Protein AF-A0A7S3WFY9-F1 (afdb_monomer_lite)

pLDDT: mean 77.6, std 13.53, range [35.53, 97.06]

Organism: NCBI:txid141414

Structure (mmCIF, N/CA/C/O backbone):
data_AF-A0A7S3WFY9-F1
#
_entry.id   AF-A0A7S3WFY9-F1
#
loop_
_atom_site.group_PDB
_atom_site.id
_atom_site.type_symbol
_atom_site.label_atom_id
_atom_site.label_alt_id
_atom_site.label_comp_id
_atom_site.label_asym_id
_atom_site.label_entity_id
_atom_site.label_seq_id
_atom_site.pdbx_PDB_ins_code
_atom_site.Cartn_x
_atom_site.Cartn_y
_atom_site.Cartn_z
_atom_site.occupancy
_atom_site.B_iso_or_equiv
_atom_site.auth_seq_id
_atom_site.auth_comp_id
_atom_site.auth_asym_id
_atom_site.auth_atom_id
_atom_site.pdbx_PDB_model_num
ATOM 1 N N . MET A 1 1 ? 0.705 -18.824 11.668 1.00 39.16 1 MET A N 1
ATOM 2 C CA . MET A 1 1 ? 2.042 -19.046 11.070 1.00 39.16 1 MET A CA 1
ATOM 3 C C . MET A 1 1 ? 1.877 -19.955 9.866 1.00 39.16 1 MET A C 1
ATOM 5 O O . MET A 1 1 ? 1.332 -21.038 10.031 1.00 39.16 1 MET A O 1
ATOM 9 N N . LEU A 1 2 ? 2.284 -19.516 8.673 1.00 35.53 2 LEU A N 1
ATOM 10 C CA . LEU A 1 2 ? 2.283 -20.388 7.494 1.00 35.53 2 LEU A CA 1
ATOM 11 C C . LEU A 1 2 ? 3.303 -21.524 7.702 1.00 35.53 2 LEU A C 1
ATOM 13 O O . LEU A 1 2 ? 4.402 -21.244 8.195 1.00 35.53 2 LEU A O 1
ATOM 17 N N . PRO A 1 3 ? 2.974 -22.783 7.360 1.00 47.84 3 PRO A N 1
ATOM 18 C CA . PRO A 1 3 ? 3.897 -23.902 7.509 1.00 47.84 3 PRO A CA 1
ATOM 19 C C . PRO A 1 3 ? 5.183 -23.642 6.717 1.00 47.84 3 PRO A C 1
ATOM 21 O O . PRO A 1 3 ? 5.158 -23.492 5.495 1.00 47.84 3 PRO A O 1
ATOM 24 N N . LYS A 1 4 ? 6.324 -23.579 7.408 1.00 49.12 4 LYS A N 1
ATOM 25 C CA . LYS A 1 4 ? 7.636 -23.518 6.755 1.00 49.12 4 LYS A CA 1
ATOM 26 C C . LYS A 1 4 ? 7.992 -24.928 6.292 1.00 49.12 4 LYS A C 1
ATOM 28 O O . LYS A 1 4 ? 8.364 -25.766 7.108 1.00 49.12 4 LYS A O 1
ATOM 33 N N . MET A 1 5 ? 7.851 -25.200 4.996 1.00 49.84 5 MET A N 1
ATOM 34 C CA . MET A 1 5 ? 8.287 -26.474 4.417 1.00 49.84 5 MET A CA 1
ATOM 35 C C . MET A 1 5 ? 9.817 -26.577 4.473 1.00 49.84 5 MET A C 1
ATOM 37 O O . MET A 1 5 ? 10.515 -25.649 4.056 1.00 49.84 5 MET A O 1
ATOM 41 N N . LYS A 1 6 ? 10.335 -27.701 4.978 1.00 56.75 6 LYS A N 1
ATOM 42 C CA . LYS A 1 6 ? 11.771 -28.011 4.969 1.00 56.75 6 LYS A CA 1
ATOM 43 C C . LYS A 1 6 ? 12.224 -28.316 3.535 1.00 56.75 6 LYS A C 1
ATOM 45 O O . LYS A 1 6 ? 11.462 -28.857 2.739 1.00 56.75 6 LYS A O 1
ATOM 50 N N . SER A 1 7 ? 13.453 -27.942 3.187 1.00 57.84 7 SER A N 1
ATOM 51 C CA . SER A 1 7 ? 14.003 -28.073 1.827 1.00 57.84 7 SER A CA 1
ATOM 52 C C . SER A 1 7 ? 14.401 -29.500 1.430 1.00 57.84 7 SER A C 1
ATOM 54 O O . SER A 1 7 ? 14.848 -29.693 0.307 1.00 57.84 7 SER A O 1
ATOM 56 N N . GLU A 1 8 ? 14.271 -30.470 2.336 1.00 57.03 8 GLU A N 1
ATOM 57 C CA . GLU A 1 8 ? 14.826 -31.829 2.209 1.00 57.03 8 GLU A CA 1
ATOM 58 C C . GLU A 1 8 ? 13.804 -32.892 1.771 1.00 57.03 8 GLU A C 1
ATOM 60 O O . GLU A 1 8 ? 14.175 -34.041 1.563 1.00 57.03 8 GLU A O 1
ATOM 65 N N . GLU A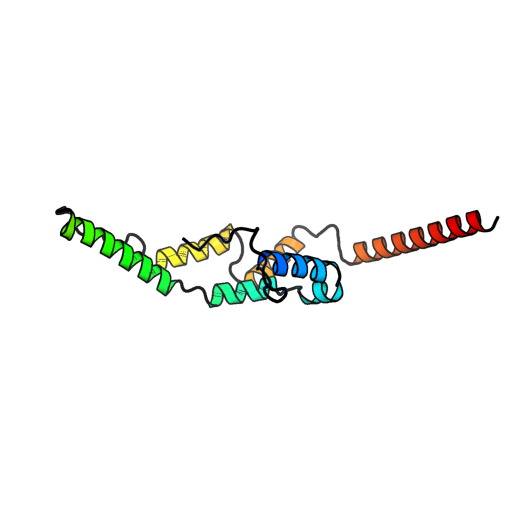 1 9 ? 12.524 -32.545 1.616 1.00 63.84 9 GLU A N 1
ATOM 66 C CA . GLU A 1 9 ? 11.519 -33.497 1.125 1.00 63.84 9 GLU A CA 1
ATOM 67 C C . GLU A 1 9 ? 11.629 -33.656 -0.399 1.00 63.84 9 GLU A C 1
ATOM 69 O O . GLU A 1 9 ? 11.488 -32.677 -1.139 1.00 63.84 9 GLU A O 1
ATOM 74 N N . GLU A 1 10 ? 11.861 -34.889 -0.869 1.00 60.06 10 GLU A N 1
ATOM 75 C CA . GLU A 1 10 ? 11.738 -35.267 -2.282 1.00 60.06 10 GLU A CA 1
ATOM 76 C C . GLU A 1 10 ? 10.322 -34.937 -2.765 1.00 60.06 10 GLU A C 1
ATOM 78 O O . GLU A 1 10 ? 9.337 -35.574 -2.387 1.00 60.06 10 GLU A O 1
ATOM 83 N N . LYS A 1 11 ? 10.212 -33.894 -3.589 1.00 64.06 11 LYS A N 1
ATOM 84 C CA . LYS A 1 11 ? 8.942 -33.463 -4.169 1.00 64.06 11 LYS A CA 1
ATOM 85 C C . LYS A 1 11 ? 8.747 -34.107 -5.539 1.00 64.06 11 LYS A C 1
ATOM 87 O O . LYS A 1 11 ? 9.719 -34.259 -6.282 1.00 64.06 11 LYS A O 1
ATOM 92 N N . PRO A 1 12 ? 7.499 -34.432 -5.921 1.00 71.38 12 PRO A N 1
ATOM 93 C CA . PRO A 1 12 ? 7.202 -34.871 -7.275 1.00 71.38 12 PRO A CA 1
ATOM 94 C C . PRO A 1 12 ? 7.675 -33.825 -8.290 1.00 71.38 12 PRO A C 1
ATOM 96 O O . PRO A 1 12 ? 7.494 -32.631 -8.066 1.00 71.38 12 PRO A O 1
ATOM 99 N N . VAL A 1 13 ? 8.210 -34.259 -9.434 1.00 68.44 13 VAL A N 1
ATOM 100 C CA . VAL A 1 13 ? 8.760 -33.369 -10.484 1.00 68.44 13 VAL A CA 1
ATOM 101 C C . VAL A 1 13 ? 7.762 -32.298 -10.955 1.00 68.44 13 VAL A C 1
ATOM 103 O O . VAL A 1 13 ? 8.158 -31.208 -11.353 1.00 68.44 13 VAL A O 1
ATOM 106 N N . HIS A 1 14 ? 6.459 -32.578 -10.876 1.00 75.56 14 HIS A N 1
ATOM 107 C CA . HIS A 1 14 ? 5.403 -31.635 -11.253 1.00 75.56 14 HIS A CA 1
ATOM 108 C C . HIS A 1 14 ? 5.116 -30.556 -10.192 1.00 75.56 14 HIS A C 1
ATOM 110 O O . HIS A 1 14 ? 4.385 -29.606 -10.466 1.00 75.56 14 HIS A O 1
ATOM 116 N N . MET A 1 15 ? 5.658 -30.680 -8.978 1.00 74.88 15 MET A N 1
ATOM 117 C CA . MET A 1 15 ? 5.437 -29.727 -7.897 1.00 74.88 15 MET A CA 1
ATOM 118 C C . MET A 1 15 ? 6.453 -28.582 -7.984 1.00 74.88 15 MET A C 1
ATOM 120 O O . MET A 1 15 ? 7.521 -28.603 -7.370 1.00 74.88 15 MET A O 1
ATOM 124 N N . THR A 1 16 ? 6.109 -27.542 -8.739 1.00 74.75 16 THR A N 1
ATOM 125 C CA . THR A 1 16 ? 6.926 -26.330 -8.831 1.00 74.75 16 THR A CA 1
ATOM 126 C C . THR A 1 16 ? 6.779 -25.487 -7.568 1.00 74.75 16 THR A C 1
ATOM 128 O O . THR A 1 16 ? 5.688 -25.031 -7.229 1.00 74.75 16 THR A O 1
ATOM 131 N N . THR A 1 17 ? 7.886 -25.244 -6.867 1.00 81.94 17 THR A N 1
ATOM 132 C CA . THR A 1 17 ? 7.898 -24.291 -5.747 1.00 81.94 17 THR A CA 1
ATOM 133 C C . THR A 1 17 ? 7.885 -22.853 -6.264 1.00 81.94 17 THR A C 1
ATOM 135 O O . THR A 1 17 ? 8.395 -22.588 -7.351 1.00 81.94 17 THR A O 1
ATOM 138 N N . ALA A 1 18 ? 7.376 -21.909 -5.464 1.00 80.62 18 ALA A N 1
ATOM 139 C CA . ALA A 1 18 ? 7.405 -20.486 -5.816 1.00 80.62 18 ALA A CA 1
ATOM 140 C C . ALA A 1 18 ? 8.832 -20.013 -6.144 1.00 80.62 18 ALA A C 1
ATOM 142 O O . ALA A 1 18 ? 9.049 -19.384 -7.170 1.00 80.62 18 ALA A O 1
ATOM 143 N N . LYS A 1 19 ? 9.824 -20.421 -5.338 1.00 81.19 19 LYS A N 1
ATOM 144 C CA . LYS A 1 19 ? 11.239 -20.111 -5.584 1.00 81.19 19 LYS A CA 1
ATOM 145 C C . LYS A 1 19 ? 11.713 -20.629 -6.945 1.00 81.19 19 LYS A C 1
ATOM 147 O O . LYS A 1 19 ? 12.351 -19.889 -7.682 1.00 81.19 19 LYS A O 1
ATOM 152 N N . TYR A 1 20 ? 11.389 -21.879 -7.279 1.00 82.94 20 TYR A N 1
ATOM 153 C CA . TYR A 1 20 ? 11.753 -22.479 -8.564 1.00 82.94 20 TYR A CA 1
ATOM 154 C C . TYR A 1 20 ? 11.086 -21.755 -9.741 1.00 82.94 20 TYR A C 1
ATOM 156 O O . TYR A 1 20 ? 11.762 -21.417 -10.711 1.00 82.94 20 TYR A O 1
ATOM 164 N N . ALA A 1 21 ? 9.792 -21.448 -9.626 1.00 86.00 21 ALA A N 1
ATOM 165 C CA . ALA A 1 21 ? 9.052 -20.701 -10.638 1.00 86.00 21 ALA A CA 1
ATOM 166 C C . ALA A 1 21 ? 9.639 -19.296 -10.858 1.00 86.00 21 ALA A C 1
ATOM 168 O O . ALA A 1 21 ? 9.869 -18.910 -12.001 1.00 86.00 21 ALA A O 1
ATOM 169 N N . THR A 1 22 ? 9.964 -18.564 -9.786 1.00 88.44 22 THR A N 1
ATOM 170 C CA . THR A 1 22 ? 10.613 -17.247 -9.880 1.00 88.44 22 THR A CA 1
ATO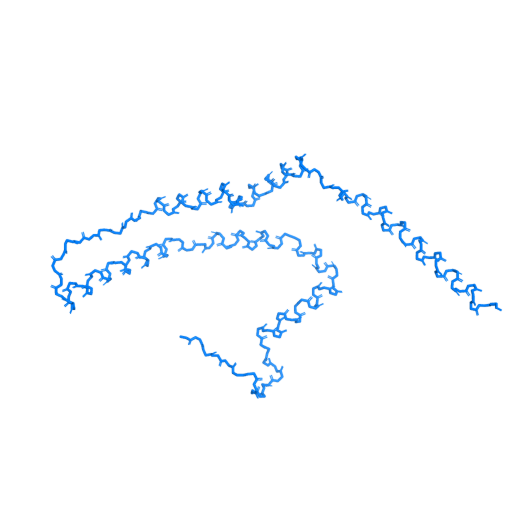M 171 C C . THR A 1 22 ? 11.985 -17.340 -10.547 1.00 88.44 22 THR A C 1
ATOM 173 O O . THR A 1 22 ? 12.289 -16.542 -11.427 1.00 88.44 22 THR A O 1
ATOM 176 N N . SER A 1 23 ? 12.812 -18.325 -10.178 1.00 86.00 23 SER A N 1
ATOM 177 C CA . SER A 1 23 ? 14.142 -18.496 -10.778 1.00 86.00 23 SER A CA 1
ATOM 178 C C . SER A 1 23 ? 14.081 -18.808 -12.274 1.00 86.00 23 SER A C 1
ATOM 180 O O . SER A 1 23 ? 14.872 -18.262 -13.041 1.00 86.00 23 SER A O 1
ATOM 182 N N . ILE A 1 24 ? 13.135 -19.650 -12.701 1.00 88.94 24 ILE A N 1
ATOM 183 C CA . ILE A 1 24 ? 12.916 -19.921 -14.126 1.00 88.94 24 ILE A CA 1
ATOM 184 C C . ILE A 1 24 ? 12.387 -18.683 -14.846 1.00 88.94 24 ILE A C 1
ATOM 186 O O . ILE A 1 24 ? 12.864 -18.389 -15.939 1.00 88.94 24 ILE A O 1
ATOM 190 N N . GLY A 1 25 ? 11.449 -17.951 -14.238 1.00 86.75 25 GLY A N 1
ATOM 191 C CA . GLY A 1 25 ? 10.908 -16.712 -14.801 1.00 86.75 25 GLY A CA 1
ATOM 192 C C . GLY A 1 25 ? 12.015 -15.719 -15.144 1.00 86.75 25 GLY A C 1
ATOM 193 O O . GLY A 1 25 ? 12.139 -15.327 -16.299 1.00 86.75 25 GLY A O 1
ATOM 194 N N . VAL A 1 26 ? 12.908 -15.440 -14.191 1.00 87.44 26 VAL A N 1
ATOM 195 C CA . VAL A 1 26 ? 14.052 -14.533 -14.393 1.00 87.44 26 VAL A CA 1
ATOM 196 C C . VAL A 1 26 ? 14.980 -15.014 -15.516 1.00 87.44 26 VAL A C 1
ATOM 198 O O . VAL A 1 26 ? 15.435 -14.213 -16.331 1.00 87.44 26 VAL A O 1
ATOM 201 N N . LEU A 1 27 ? 15.257 -16.321 -15.591 1.00 90.19 27 LEU A N 1
ATOM 202 C CA . LEU A 1 27 ? 16.120 -16.881 -16.635 1.00 90.19 27 LEU A CA 1
ATOM 203 C C . LEU A 1 27 ? 15.493 -16.743 -18.031 1.00 90.19 27 LEU A C 1
ATOM 205 O O . LEU A 1 27 ? 16.179 -16.365 -18.982 1.00 90.19 27 LEU A O 1
ATOM 209 N N . ILE A 1 28 ? 14.200 -17.052 -18.156 1.00 89.06 28 ILE A N 1
ATOM 210 C CA . ILE A 1 28 ? 13.458 -16.943 -19.417 1.00 89.06 28 ILE A CA 1
ATOM 211 C C . ILE A 1 28 ? 13.358 -15.477 -19.843 1.00 89.06 28 ILE A C 1
ATOM 213 O O . ILE A 1 28 ? 13.639 -15.162 -20.999 1.00 89.06 28 ILE A O 1
ATOM 217 N N . GLU A 1 29 ? 13.010 -14.583 -18.919 1.00 85.12 29 GLU A N 1
ATOM 218 C CA . GLU A 1 29 ? 12.908 -13.144 -19.173 1.00 85.12 29 GLU A CA 1
ATOM 219 C C . GLU A 1 29 ? 14.244 -12.558 -19.640 1.00 85.12 29 GLU A C 1
ATOM 221 O O . GLU A 1 29 ? 14.287 -11.882 -20.668 1.00 85.12 29 GLU A O 1
ATOM 226 N N . GLY A 1 30 ? 15.347 -12.889 -18.960 1.00 84.88 30 GLY A N 1
ATOM 227 C CA . GLY A 1 30 ? 16.686 -12.417 -19.327 1.00 84.88 30 GLY A CA 1
ATOM 228 C C . GLY A 1 30 ? 17.216 -12.989 -20.647 1.00 84.88 30 GLY A C 1
ATOM 229 O O . GLY A 1 30 ? 18.067 -12.376 -21.287 1.00 84.88 30 GLY A O 1
ATOM 230 N N . SER A 1 31 ? 16.703 -14.143 -21.082 1.00 89.94 31 SER A N 1
ATOM 231 C CA . SER A 1 31 ? 17.141 -14.806 -22.320 1.00 89.94 31 SER A CA 1
ATOM 232 C C . SER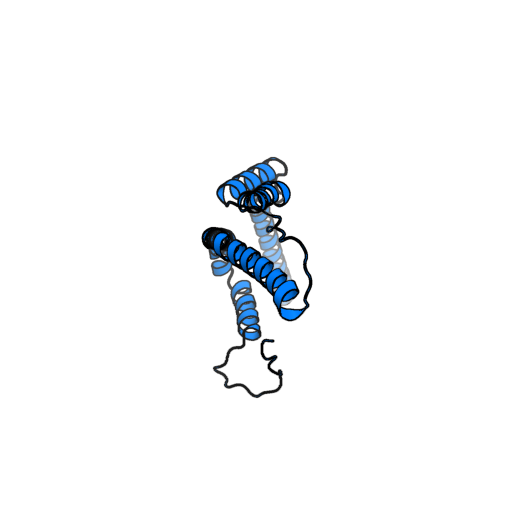 A 1 31 ? 16.312 -14.411 -23.549 1.00 89.94 31 SER A C 1
ATOM 234 O O . SER A 1 31 ? 16.684 -14.753 -24.674 1.00 89.94 31 SER A O 1
ATOM 236 N N . LEU A 1 32 ? 15.188 -13.707 -23.367 1.00 88.62 32 LEU A N 1
ATOM 237 C CA . LEU A 1 32 ? 14.229 -13.388 -24.429 1.00 88.62 32 LEU A CA 1
ATOM 238 C C . LEU A 1 32 ? 13.995 -11.869 -24.549 1.00 88.62 32 LEU A C 1
ATOM 240 O O . LEU A 1 32 ? 12.969 -11.358 -24.097 1.00 88.62 32 LEU A O 1
ATOM 244 N N . PRO A 1 33 ? 14.862 -11.125 -25.264 1.00 82.88 33 PRO A N 1
ATOM 245 C CA . PRO A 1 33 ? 14.767 -9.662 -25.357 1.00 82.88 33 PRO A CA 1
ATOM 246 C C . PRO A 1 33 ? 13.451 -9.163 -25.982 1.00 82.88 33 PRO A C 1
ATOM 248 O O . PRO A 1 33 ? 12.961 -8.087 -25.648 1.00 82.88 33 PRO A O 1
ATOM 251 N N . ARG A 1 34 ? 12.813 -9.958 -26.856 1.00 78.00 34 ARG A N 1
ATOM 252 C CA . ARG A 1 34 ? 11.487 -9.626 -27.417 1.00 78.00 34 ARG A CA 1
ATOM 253 C C . ARG A 1 34 ? 10.365 -9.726 -26.384 1.00 78.00 34 ARG A C 1
ATOM 255 O O . ARG A 1 34 ? 9.377 -9.010 -26.518 1.00 78.00 34 ARG A O 1
ATOM 262 N N . LEU A 1 35 ? 10.490 -10.626 -25.408 1.00 78.50 35 LEU A N 1
ATOM 263 C CA . LEU A 1 35 ? 9.552 -10.720 -24.293 1.00 78.50 35 LEU A CA 1
ATOM 264 C C . LEU A 1 35 ? 9.745 -9.514 -23.373 1.00 78.50 35 LEU A C 1
ATOM 266 O O . LEU A 1 35 ? 8.775 -8.826 -23.079 1.00 78.50 35 LEU A O 1
ATOM 270 N N . GLN A 1 36 ? 10.994 -9.190 -23.036 1.00 79.25 36 GLN A N 1
ATOM 271 C CA . GLN A 1 36 ? 11.329 -8.022 -22.222 1.00 79.25 36 GLN A CA 1
ATOM 272 C C . GLN A 1 36 ? 10.790 -6.713 -22.827 1.00 79.25 36 GLN A C 1
ATOM 274 O O . GLN A 1 36 ? 10.152 -5.931 -22.130 1.00 79.25 36 GLN A O 1
ATOM 279 N N . ALA A 1 37 ? 10.940 -6.510 -24.140 1.00 77.38 37 ALA A N 1
ATOM 280 C CA . ALA A 1 37 ? 10.389 -5.339 -24.829 1.00 77.38 37 ALA A CA 1
ATOM 281 C C . ALA A 1 37 ? 8.851 -5.257 -24.764 1.00 77.38 37 ALA A C 1
ATOM 283 O O . ALA A 1 37 ? 8.292 -4.165 -24.767 1.00 77.38 37 ALA A O 1
ATOM 284 N N . LYS A 1 38 ? 8.15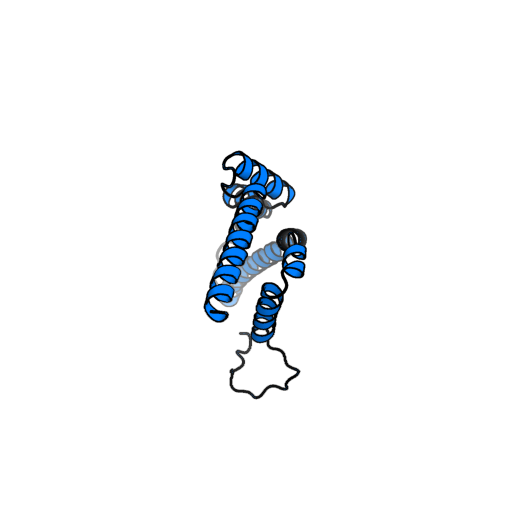5 -6.400 -24.697 1.00 77.38 38 LYS A N 1
ATOM 285 C CA . LYS A 1 38 ? 6.690 -6.454 -24.557 1.00 77.38 38 LYS A CA 1
ATOM 286 C C . LYS A 1 38 ? 6.203 -6.249 -23.123 1.00 77.38 38 LYS A C 1
ATOM 288 O O . LYS A 1 38 ? 5.032 -5.940 -22.943 1.00 77.38 38 LYS A O 1
ATOM 293 N N . MET A 1 39 ? 7.073 -6.427 -22.131 1.00 76.38 39 MET A N 1
ATOM 294 C CA . MET A 1 39 ? 6.760 -6.202 -20.715 1.00 76.38 39 MET A CA 1
ATOM 295 C C . MET A 1 39 ? 6.851 -4.722 -20.316 1.00 76.38 39 MET A C 1
ATOM 297 O O . MET A 1 39 ? 6.430 -4.356 -19.221 1.00 76.38 39 MET A O 1
ATOM 301 N N . VAL A 1 40 ? 7.361 -3.856 -21.199 1.00 78.56 40 VAL A N 1
ATOM 302 C CA . VAL A 1 40 ? 7.385 -2.404 -20.983 1.00 78.56 40 VAL A CA 1
ATOM 303 C C . VAL A 1 40 ? 5.955 -1.897 -20.762 1.00 78.56 40 VAL A C 1
ATOM 305 O O . VAL A 1 40 ? 5.080 -2.102 -21.600 1.00 78.56 40 VAL A O 1
ATOM 308 N N . GLY A 1 41 ? 5.714 -1.255 -19.616 1.00 73.62 41 GLY A N 1
ATOM 309 C CA . GLY A 1 41 ? 4.388 -0.778 -19.198 1.00 73.62 41 GLY A CA 1
ATOM 310 C C . GLY A 1 41 ? 3.551 -1.793 -18.404 1.00 73.62 41 GLY A C 1
ATOM 311 O O . GLY A 1 41 ? 2.483 -1.437 -17.909 1.00 73.62 41 GLY A O 1
ATOM 312 N N . SER A 1 42 ? 4.027 -3.030 -18.215 1.00 75.75 42 SER A N 1
ATOM 313 C CA . SER A 1 42 ? 3.365 -4.010 -17.339 1.00 75.75 42 SER A CA 1
ATOM 314 C C . SER A 1 42 ? 3.345 -3.545 -15.882 1.00 75.75 42 SER A C 1
ATOM 316 O O . SER A 1 42 ? 2.333 -3.702 -15.203 1.00 75.75 42 SER A O 1
ATOM 318 N N . ASP A 1 43 ? 4.431 -2.931 -15.408 1.00 75.69 43 ASP A N 1
ATOM 319 C CA . ASP A 1 43 ? 4.514 -2.391 -14.044 1.00 75.69 43 ASP A CA 1
ATOM 320 C C . ASP A 1 43 ? 3.487 -1.281 -13.818 1.00 75.69 43 ASP A C 1
ATOM 322 O O . ASP A 1 43 ? 2.832 -1.215 -12.780 1.00 75.69 43 ASP A O 1
ATOM 326 N N . ASP A 1 44 ? 3.296 -0.444 -14.834 1.00 71.25 44 ASP A N 1
ATOM 327 C CA . ASP A 1 44 ? 2.321 0.635 -14.822 1.00 71.25 44 ASP A CA 1
ATOM 328 C C . ASP A 1 44 ? 0.884 0.087 -14.787 1.00 71.25 44 ASP A C 1
ATOM 330 O O . ASP A 1 44 ? 0.053 0.527 -13.985 1.00 71.25 44 ASP A O 1
ATOM 334 N N . TYR A 1 45 ? 0.590 -0.926 -15.604 1.00 73.25 45 TYR A N 1
ATOM 335 C CA . TYR A 1 45 ? -0.689 -1.635 -15.566 1.00 73.25 45 TYR A CA 1
ATOM 336 C C . TYR A 1 45 ? -0.952 -2.271 -14.193 1.00 73.25 45 TYR A C 1
ATOM 338 O O . TYR A 1 45 ? -2.025 -2.078 -13.617 1.00 73.25 45 TYR A O 1
ATOM 346 N N . MET A 1 46 ? 0.036 -2.973 -13.632 1.00 76.88 46 MET A N 1
ATOM 347 C CA . MET A 1 46 ? -0.076 -3.599 -12.313 1.00 76.88 46 MET A CA 1
ATOM 348 C C . MET A 1 46 ? -0.299 -2.564 -11.212 1.00 76.88 46 MET A C 1
ATOM 350 O O . MET A 1 46 ? -1.158 -2.767 -10.354 1.00 76.88 46 MET A O 1
ATOM 354 N N . HIS A 1 47 ? 0.399 -1.428 -11.268 1.00 77.94 47 HIS A N 1
ATOM 355 C CA . HIS A 1 47 ? 0.181 -0.305 -10.358 1.00 77.94 47 HIS A CA 1
ATOM 356 C C . HIS A 1 47 ? -1.273 0.183 -10.417 1.00 77.94 47 HIS A C 1
ATOM 358 O O . HIS A 1 47 ? -1.916 0.287 -9.374 1.00 77.94 47 HIS A O 1
ATOM 364 N N . LYS A 1 48 ? -1.847 0.387 -11.615 1.00 70.94 48 LYS A N 1
ATOM 365 C CA . LYS A 1 48 ? -3.273 0.757 -11.759 1.00 70.94 48 LYS A CA 1
ATOM 366 C C . LYS A 1 48 ? -4.205 -0.267 -11.141 1.00 70.94 48 LYS A C 1
ATOM 368 O O . LYS A 1 48 ? -5.121 0.109 -10.415 1.00 70.94 48 LYS A O 1
ATOM 373 N N . CYS A 1 49 ? -3.990 -1.543 -11.444 1.00 73.62 49 CYS A N 1
ATOM 374 C CA . CYS A 1 49 ? -4.834 -2.607 -10.924 1.00 73.62 49 CYS A CA 1
ATOM 375 C C . CYS A 1 49 ? -4.804 -2.633 -9.396 1.00 73.62 49 CYS A C 1
ATOM 377 O O . CYS A 1 49 ? -5.866 -2.698 -8.788 1.00 73.62 49 CYS A O 1
ATOM 379 N N . LEU A 1 50 ? -3.621 -2.522 -8.785 1.00 79.81 50 LEU A N 1
ATOM 380 C CA . LEU A 1 50 ? -3.460 -2.543 -7.330 1.00 79.81 50 LEU A CA 1
ATOM 381 C C . LEU A 1 50 ? -4.141 -1.354 -6.645 1.00 79.81 50 LEU A C 1
ATOM 383 O O . LEU A 1 50 ? -4.809 -1.545 -5.632 1.00 79.81 50 LEU A O 1
ATOM 387 N N . TRP A 1 51 ? -4.032 -0.150 -7.210 1.00 77.06 51 TRP A N 1
ATOM 388 C CA . TRP A 1 51 ? -4.721 1.024 -6.665 1.00 77.06 51 TRP A CA 1
ATOM 389 C C . TRP A 1 51 ? -6.234 0.981 -6.879 1.00 77.06 51 TRP A C 1
ATOM 391 O O . TRP A 1 51 ? -6.978 1.385 -5.990 1.00 77.06 51 TRP A O 1
ATOM 401 N N . ALA A 1 52 ? -6.702 0.450 -8.011 1.00 74.12 52 ALA A N 1
ATOM 402 C CA . ALA A 1 52 ? -8.130 0.319 -8.300 1.00 74.12 52 ALA A CA 1
ATOM 403 C C . ALA A 1 52 ? -8.831 -0.703 -7.394 1.00 74.12 52 ALA A C 1
ATOM 405 O O . ALA A 1 52 ? -10.014 -0.553 -7.099 1.00 74.12 52 ALA A O 1
ATOM 406 N N . VAL A 1 53 ? -8.114 -1.741 -6.957 1.00 80.81 53 VAL A N 1
ATOM 407 C CA . VAL A 1 53 ? -8.651 -2.769 -6.052 1.00 80.81 53 VAL A CA 1
ATOM 408 C C . VAL A 1 53 ? -8.296 -2.521 -4.589 1.00 80.81 53 VAL A C 1
ATOM 410 O O . VAL A 1 53 ? -8.552 -3.399 -3.765 1.00 80.81 53 VAL A O 1
ATOM 413 N N . ASN A 1 54 ? -7.704 -1.367 -4.253 1.00 81.00 54 ASN A N 1
ATOM 414 C CA . ASN A 1 54 ? -7.297 -1.057 -2.887 1.00 81.00 54 ASN A CA 1
ATOM 415 C C . ASN A 1 54 ? -8.530 -1.065 -1.960 1.00 81.00 54 ASN A C 1
ATOM 417 O O . ASN A 1 54 ? -9.394 -0.194 -2.088 1.00 81.00 54 ASN A O 1
ATOM 421 N N . PRO A 1 55 ? -8.646 -2.022 -1.021 1.00 88.12 55 PRO A N 1
ATOM 422 C CA . PRO A 1 55 ? -9.847 -2.187 -0.219 1.00 88.12 55 PRO A CA 1
ATOM 423 C C . PRO A 1 55 ? -9.797 -1.290 1.026 1.00 88.12 55 PRO A C 1
ATOM 425 O O . PRO A 1 55 ? -9.925 -1.775 2.153 1.00 88.12 55 PRO A O 1
ATOM 428 N N . LEU A 1 56 ? -9.600 0.018 0.820 1.00 88.31 56 LEU A N 1
ATOM 429 C CA . LEU A 1 56 ? -9.436 1.008 1.888 1.00 88.31 56 LEU A CA 1
ATOM 430 C C . LEU A 1 56 ? -10.596 0.963 2.885 1.00 88.31 56 LEU A C 1
ATOM 432 O O . LEU A 1 56 ? -10.371 0.839 4.085 1.00 88.31 56 LEU A O 1
ATOM 436 N N . ASP A 1 57 ? -11.832 0.980 2.389 1.00 89.31 57 ASP A N 1
ATOM 437 C CA . ASP A 1 57 ? -13.031 0.989 3.234 1.00 89.31 57 ASP A CA 1
ATOM 438 C C . ASP A 1 57 ? -13.116 -0.249 4.126 1.00 89.31 57 ASP A C 1
ATOM 440 O O . ASP A 1 57 ? -13.470 -0.168 5.304 1.00 89.31 57 ASP A O 1
ATOM 444 N N . LYS A 1 58 ? -12.754 -1.409 3.566 1.00 91.88 58 LYS A N 1
ATOM 445 C CA . LYS A 1 58 ? -12.750 -2.673 4.296 1.00 91.88 58 LYS A CA 1
ATOM 446 C C . LYS A 1 58 ? -11.696 -2.650 5.399 1.00 91.88 58 LYS A C 1
ATOM 448 O O . LYS A 1 58 ? -12.023 -2.963 6.539 1.00 91.88 58 LYS A O 1
ATOM 453 N N . TYR A 1 59 ? -10.467 -2.252 5.077 1.00 92.12 59 TYR A N 1
ATOM 454 C CA . TYR A 1 59 ? -9.394 -2.168 6.068 1.00 92.12 59 TYR A CA 1
ATOM 455 C C . TYR A 1 59 ? -9.700 -1.147 7.160 1.00 92.12 59 TYR A C 1
ATOM 457 O O . TYR A 1 59 ? -9.509 -1.437 8.335 1.00 92.12 59 TYR A O 1
ATOM 465 N N . PHE A 1 60 ? -10.225 0.023 6.797 1.00 94.31 60 PHE A N 1
ATOM 466 C CA . PHE A 1 60 ? -10.599 1.050 7.764 1.00 94.31 60 PHE A CA 1
ATOM 467 C C . PHE A 1 60 ? -11.670 0.542 8.736 1.00 94.31 60 PHE A C 1
ATOM 469 O O . PHE A 1 60 ? -11.549 0.720 9.950 1.00 94.31 60 PHE A O 1
ATOM 476 N N . LYS A 1 61 ? -12.687 -0.155 8.214 1.00 95.19 61 LYS A N 1
ATOM 477 C CA . LYS A 1 61 ? -13.704 -0.815 9.032 1.00 95.19 61 LYS A CA 1
ATOM 478 C C . LYS A 1 61 ? -13.089 -1.850 9.976 1.00 95.19 61 LYS A C 1
ATOM 480 O O . LYS A 1 61 ? -13.389 -1.817 11.162 1.00 95.19 61 LYS A O 1
ATOM 485 N N . GLU A 1 62 ? -12.221 -2.726 9.477 1.00 96.00 62 GLU A N 1
ATOM 486 C CA . GLU A 1 62 ? -11.546 -3.740 10.298 1.00 96.00 62 GLU A CA 1
ATOM 487 C C . GLU A 1 62 ? -10.681 -3.109 11.403 1.00 96.00 62 GLU A C 1
ATOM 489 O O . GLU A 1 62 ? -10.686 -3.589 12.535 1.00 96.00 62 GLU A O 1
ATOM 494 N N . CYS A 1 63 ? -9.988 -2.002 11.118 1.00 95.56 63 CYS A N 1
ATOM 495 C CA . CYS A 1 63 ? -9.218 -1.263 12.120 1.00 95.56 63 CYS A CA 1
ATOM 496 C C . CYS A 1 63 ? -10.108 -0.672 13.219 1.00 95.56 63 CYS A C 1
ATOM 498 O O . CYS A 1 63 ? -9.767 -0.774 14.398 1.00 95.56 63 CYS A O 1
ATOM 500 N N . LYS A 1 64 ? -11.242 -0.073 12.843 1.00 96.44 64 LYS A N 1
ATOM 501 C CA . LYS A 1 64 ? -12.204 0.477 13.801 1.00 96.44 64 LYS A CA 1
ATOM 502 C C . LYS A 1 64 ? -12.838 -0.625 14.650 1.00 96.44 64 LYS A C 1
ATOM 504 O O . LYS A 1 64 ? -12.845 -0.515 15.871 1.00 96.44 64 LYS A O 1
ATOM 509 N N . ASP A 1 65 ? -13.294 -1.701 14.015 1.00 96.62 65 ASP A N 1
ATOM 510 C CA . ASP A 1 65 ? -13.906 -2.841 14.700 1.00 96.62 65 ASP A CA 1
ATOM 511 C C . ASP A 1 65 ? -12.896 -3.475 15.686 1.00 96.62 65 ASP A C 1
ATOM 513 O O . ASP A 1 65 ? -13.227 -3.728 16.843 1.00 96.62 65 ASP A O 1
ATOM 517 N N . SER A 1 66 ? -11.623 -3.618 15.290 1.00 97.06 66 SER A N 1
ATOM 518 C CA . SER A 1 66 ? -10.558 -4.109 16.176 1.00 97.06 66 SER A CA 1
ATOM 519 C C . SER A 1 66 ? -10.249 -3.170 17.349 1.00 97.06 66 SER A C 1
ATOM 521 O O . SER A 1 66 ? -9.869 -3.651 18.418 1.00 97.06 66 SER A O 1
ATOM 523 N N . TRP A 1 67 ? -10.356 -1.852 17.164 1.00 96.69 67 TRP A N 1
ATOM 524 C CA . TRP A 1 67 ? -10.169 -0.869 18.237 1.00 96.69 67 TRP A CA 1
ATOM 525 C C . TRP A 1 67 ? -11.304 -0.932 19.258 1.00 96.69 67 TRP A C 1
ATOM 527 O O . TRP A 1 67 ? -11.070 -0.898 20.468 1.00 96.69 67 TRP A O 1
ATOM 537 N N . ASP A 1 68 ? -12.533 -1.071 18.770 1.00 95.62 68 A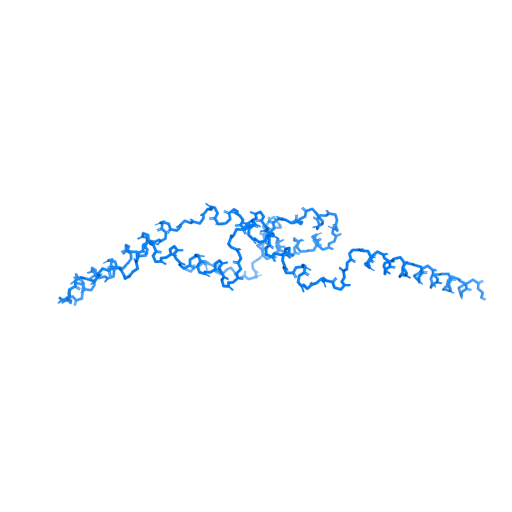SP A N 1
ATOM 538 C CA . ASP A 1 68 ? -13.710 -1.222 19.613 1.00 95.62 68 ASP A CA 1
ATOM 539 C C . ASP A 1 68 ? -13.643 -2.541 20.398 1.00 95.62 68 ASP A C 1
ATOM 541 O O . ASP A 1 68 ? -13.882 -2.565 21.605 1.00 95.62 68 ASP A O 1
ATOM 545 N N . ASP A 1 69 ? -13.243 -3.639 19.761 1.00 96.44 69 ASP A N 1
ATOM 546 C CA . ASP A 1 69 ? -13.110 -4.932 20.438 1.00 96.44 69 ASP A CA 1
ATOM 547 C C . ASP A 1 69 ? -12.009 -4.930 21.510 1.00 96.44 69 ASP A C 1
ATOM 549 O O . ASP A 1 69 ? -12.195 -5.515 22.579 1.00 96.44 69 ASP A O 1
ATOM 553 N N . TYR A 1 70 ? -10.906 -4.208 21.289 1.00 95.00 70 TYR A N 1
ATOM 554 C CA . TYR A 1 70 ? -9.869 -4.010 22.306 1.00 95.00 70 TYR A CA 1
ATOM 555 C C . TYR A 1 70 ? -10.413 -3.312 23.563 1.00 95.00 70 TYR A C 1
ATOM 557 O O . TYR A 1 70 ? -10.125 -3.722 24.688 1.00 95.00 70 TYR A O 1
ATOM 565 N N . GLN A 1 71 ? -11.243 -2.282 23.385 1.00 94.50 71 GLN A N 1
ATOM 566 C CA . GLN A 1 71 ? -11.858 -1.573 24.508 1.00 94.50 71 GLN A CA 1
ATOM 567 C C . GLN A 1 71 ? -12.920 -2.412 25.228 1.00 94.50 71 GLN A C 1
ATOM 569 O O . GLN A 1 71 ? -13.046 -2.306 26.451 1.00 94.50 71 GLN A O 1
ATOM 574 N N . LYS A 1 72 ? -13.665 -3.264 24.506 1.00 95.06 72 LYS A N 1
ATOM 575 C CA . LYS A 1 72 ? -14.596 -4.226 25.126 1.00 95.06 72 LYS A CA 1
ATOM 576 C C . LYS A 1 72 ? -13.855 -5.212 26.014 1.00 95.06 72 LYS A C 1
ATOM 578 O O . LYS A 1 72 ? -14.262 -5.402 27.152 1.00 95.06 72 LYS A O 1
ATOM 583 N N . ASP A 1 73 ? -12.745 -5.778 25.538 1.00 95.25 73 ASP A N 1
ATOM 584 C CA . ASP A 1 73 ? -11.936 -6.715 26.325 1.00 95.25 73 ASP A CA 1
ATOM 585 C C . ASP A 1 73 ? -11.475 -6.096 27.655 1.00 95.25 73 ASP A C 1
ATOM 587 O O . ASP A 1 73 ? -11.600 -6.704 28.718 1.00 95.25 73 ASP A O 1
ATOM 591 N N . TRP A 1 74 ? -11.024 -4.841 27.620 1.00 93.62 74 TRP A N 1
ATOM 592 C CA . TRP A 1 74 ? -10.613 -4.114 28.823 1.00 93.62 74 TRP A CA 1
ATOM 593 C C . TRP A 1 74 ? -11.741 -3.920 29.841 1.00 93.62 74 TRP A C 1
ATOM 595 O O . TRP A 1 74 ? -11.503 -4.009 31.049 1.00 93.62 74 TRP A O 1
ATOM 605 N N . ARG A 1 75 ? -12.967 -3.673 29.377 1.00 93.00 75 ARG A N 1
ATOM 606 C CA . ARG A 1 75 ? -14.127 -3.509 30.262 1.00 93.00 75 ARG A CA 1
ATOM 607 C C . ARG A 1 75 ? -14.641 -4.845 30.780 1.00 93.00 75 ARG A C 1
ATOM 609 O O . ARG A 1 75 ? -14.764 -5.022 31.990 1.00 93.00 75 ARG A O 1
ATOM 616 N N . ASP A 1 76 ? -14.905 -5.775 29.871 1.00 94.00 76 ASP A N 1
ATOM 617 C CA . ASP A 1 76 ? -15.647 -7.001 30.157 1.00 94.00 76 ASP A CA 1
ATOM 618 C C . ASP A 1 76 ? -14.768 -8.064 30.828 1.00 94.00 76 ASP A C 1
ATOM 620 O O . ASP A 1 76 ? -15.237 -8.778 31.715 1.00 94.00 76 ASP A O 1
ATOM 624 N N . ASN A 1 77 ? -13.486 -8.153 30.448 1.00 93.25 77 ASN A N 1
ATOM 625 C CA . ASN A 1 77 ? -12.580 -9.195 30.945 1.00 93.25 77 ASN A CA 1
ATOM 626 C C . ASN A 1 77 ? -11.607 -8.696 32.020 1.00 93.25 77 ASN A C 1
ATOM 628 O O . ASN A 1 77 ? -11.184 -9.486 32.864 1.00 93.25 77 ASN A O 1
ATOM 632 N N . GLN A 1 78 ? -11.241 -7.411 32.007 1.00 92.25 78 GLN A N 1
ATOM 633 C CA . GLN A 1 78 ? -10.226 -6.860 32.919 1.00 92.25 78 GLN A CA 1
ATOM 634 C C . GLN A 1 78 ? -10.806 -5.927 33.997 1.00 92.25 78 GLN A C 1
ATOM 636 O O . GLN A 1 78 ? -10.118 -5.617 34.970 1.00 92.25 78 GLN A O 1
ATOM 641 N N . GLY A 1 79 ? -12.077 -5.523 33.873 1.00 91.38 79 GLY A N 1
ATOM 642 C CA . GLY A 1 79 ? -12.786 -4.733 34.883 1.00 91.38 79 GLY A CA 1
ATOM 643 C C . GLY A 1 79 ? -12.385 -3.256 34.941 1.00 91.38 79 GLY A C 1
ATOM 644 O O . GLY A 1 79 ? -12.620 -2.604 35.959 1.00 91.38 79 GLY A O 1
ATOM 645 N N . TYR A 1 80 ? -11.774 -2.715 33.882 1.00 90.06 80 TYR A N 1
ATOM 646 C CA . TYR A 1 80 ? -11.452 -1.289 33.806 1.00 90.06 80 TYR A CA 1
ATOM 647 C C . TYR A 1 80 ? -12.695 -0.459 33.455 1.00 90.06 80 TYR A C 1
ATOM 649 O O . TYR A 1 80 ? -13.294 -0.649 32.400 1.00 90.06 80 TYR A O 1
ATOM 657 N N . ASP A 1 81 ? -13.037 0.520 34.298 1.00 89.56 81 ASP A N 1
ATOM 658 C CA . ASP A 1 81 ? -14.124 1.484 34.057 1.00 89.56 81 ASP A CA 1
ATOM 659 C C . ASP A 1 81 ? -13.565 2.820 33.541 1.00 89.56 81 ASP A C 1
ATOM 661 O O . ASP A 1 81 ? -13.497 3.826 34.248 1.00 89.56 81 ASP A O 1
ATOM 665 N N . LEU A 1 82 ? -13.059 2.800 32.306 1.00 89.56 82 LEU A N 1
ATOM 666 C CA . LEU A 1 82 ? -12.571 3.994 31.611 1.00 89.56 82 LEU A CA 1
ATOM 667 C C . LEU A 1 82 ? -13.578 4.448 30.543 1.00 89.56 82 LEU A C 1
ATOM 669 O O . LEU A 1 82 ? -14.206 3.594 29.908 1.00 89.56 82 LEU A O 1
ATOM 673 N N . PRO A 1 83 ? -13.719 5.767 30.286 1.00 93.44 83 PRO A N 1
ATOM 674 C CA . PRO A 1 83 ? -14.561 6.287 29.209 1.00 93.44 83 PRO A CA 1
ATOM 675 C C . PRO A 1 83 ? -14.233 5.654 27.853 1.00 93.44 83 PRO A C 1
ATOM 677 O O . PRO A 1 83 ? -13.085 5.313 27.585 1.00 93.44 83 PRO A O 1
ATOM 680 N N . TRP A 1 84 ? -15.251 5.488 27.004 1.00 93.94 84 TRP A N 1
ATOM 681 C CA . TRP A 1 84 ? -15.063 4.918 25.671 1.00 93.94 84 TRP A CA 1
ATOM 682 C C . TRP A 1 84 ? -14.375 5.946 24.781 1.00 93.94 84 TRP A C 1
ATOM 684 O O . TRP A 1 84 ? -14.826 7.090 24.702 1.00 93.94 84 TRP A O 1
ATOM 694 N N . ILE A 1 85 ? -13.293 5.544 24.126 1.00 95.50 85 ILE A N 1
ATOM 695 C CA . ILE A 1 85 ? -12.493 6.402 23.261 1.00 95.50 85 ILE A CA 1
ATOM 696 C C . ILE A 1 85 ? -12.809 6.033 21.816 1.00 95.50 85 ILE A C 1
ATOM 698 O O . ILE A 1 85 ? -12.570 4.909 21.374 1.00 95.50 85 ILE A O 1
ATOM 702 N N . GLU A 1 86 ? -13.347 6.984 21.060 1.00 95.19 86 GLU A N 1
ATOM 703 C CA . GLU A 1 86 ? -13.585 6.786 19.633 1.00 95.19 86 GLU A CA 1
ATOM 704 C C . GLU A 1 86 ? -12.271 6.563 18.875 1.00 95.19 86 GLU A C 1
ATOM 706 O O . GLU A 1 86 ? -11.209 7.053 19.269 1.00 95.19 86 GLU A O 1
ATOM 711 N N . TYR A 1 87 ? -12.343 5.812 17.775 1.00 95.38 87 TYR A N 1
ATOM 712 C CA . TYR A 1 87 ? -11.184 5.585 16.920 1.00 95.38 87 TYR A CA 1
ATOM 713 C C . TYR A 1 87 ? -10.603 6.937 16.451 1.00 95.38 87 TYR A C 1
ATOM 715 O O . TYR A 1 87 ? -11.350 7.765 15.927 1.00 95.38 87 TYR A O 1
ATOM 723 N N . PRO A 1 88 ? -9.291 7.189 16.630 1.00 94.44 88 PRO A N 1
ATOM 724 C CA . PRO A 1 88 ? -8.716 8.533 16.514 1.00 94.44 88 PRO A CA 1
ATOM 725 C C . PRO A 1 88 ? -8.643 9.070 15.080 1.00 94.44 88 PRO A C 1
ATOM 727 O O . PRO A 1 88 ? -8.398 10.260 14.884 1.00 94.44 88 PRO A O 1
ATOM 730 N N . TYR A 1 89 ? -8.828 8.213 14.074 1.00 94.81 89 TYR A N 1
ATOM 731 C CA . TYR A 1 89 ? -8.742 8.592 12.669 1.00 94.81 89 TYR A CA 1
ATOM 732 C C . TYR A 1 89 ? -10.105 8.495 12.000 1.00 94.81 89 TYR A C 1
ATOM 734 O O . TYR A 1 89 ? -10.857 7.545 12.205 1.00 94.81 89 TYR A O 1
ATOM 742 N N . THR A 1 90 ? -10.403 9.476 11.156 1.00 94.31 90 THR A N 1
ATOM 743 C CA . THR A 1 90 ? -11.583 9.443 10.295 1.00 94.31 90 THR A CA 1
ATOM 744 C C . THR A 1 90 ? -11.174 8.898 8.936 1.00 94.31 90 THR A C 1
ATOM 746 O O . THR A 1 90 ? -9.983 8.809 8.624 1.00 94.31 90 THR A O 1
ATOM 749 N N . HIS A 1 91 ? -12.155 8.535 8.117 1.00 91.88 91 HIS A N 1
ATOM 750 C CA . HIS A 1 91 ? -11.883 8.060 6.765 1.00 91.88 91 HIS A CA 1
ATOM 751 C C . HIS A 1 91 ? -11.154 9.132 5.939 1.00 91.88 91 HIS A C 1
ATOM 753 O O . HIS A 1 91 ? -10.169 8.831 5.266 1.00 91.88 91 HIS A O 1
ATOM 759 N N . GLU A 1 92 ? -11.530 10.400 6.117 1.00 93.12 92 GLU A N 1
ATOM 760 C CA . GLU A 1 92 ? -10.912 11.551 5.455 1.00 93.12 92 GLU A CA 1
ATOM 761 C C . GLU A 1 92 ? -9.441 11.725 5.845 1.00 93.12 92 GLU A C 1
ATOM 763 O O . GLU A 1 92 ? -8.617 12.043 4.990 1.00 93.12 92 GLU A O 1
ATOM 768 N N . HIS A 1 93 ? -9.082 11.479 7.112 1.00 93.38 93 HIS A N 1
ATOM 769 C CA . HIS A 1 93 ? -7.680 11.506 7.538 1.00 93.38 93 HIS A CA 1
ATOM 770 C C . HIS A 1 93 ? -6.853 10.460 6.786 1.00 93.38 93 HIS A C 1
ATOM 772 O O . HIS A 1 93 ? -5.771 10.770 6.287 1.00 93.38 93 HIS A O 1
ATOM 778 N N . VAL A 1 94 ? -7.377 9.238 6.666 1.00 91.00 94 VAL A N 1
ATOM 779 C CA . VAL A 1 94 ? -6.676 8.145 5.983 1.00 91.00 94 VAL A CA 1
ATOM 780 C C . VAL A 1 94 ? -6.585 8.407 4.480 1.00 91.00 94 VAL A C 1
ATOM 782 O O . VAL A 1 94 ? -5.534 8.188 3.879 1.00 91.00 94 VAL A O 1
ATOM 785 N N . GLN A 1 95 ? -7.646 8.936 3.871 1.00 88.69 95 GLN A N 1
ATOM 786 C CA . GLN A 1 95 ? -7.622 9.364 2.475 1.00 88.69 95 GLN A CA 1
ATOM 787 C C . GLN A 1 95 ? -6.584 10.474 2.242 1.00 88.69 95 GLN A C 1
ATOM 789 O O . GLN A 1 95 ? -5.814 10.405 1.282 1.00 88.69 95 GLN A O 1
ATOM 794 N N . GLY A 1 96 ? -6.484 11.434 3.165 1.00 89.75 96 GLY A N 1
ATOM 795 C CA . GLY A 1 96 ? -5.471 12.487 3.139 1.00 89.75 96 GLY A CA 1
ATOM 796 C C . GLY A 1 96 ? -4.037 11.950 3.145 1.00 89.75 96 GLY A C 1
ATOM 797 O O . GLY A 1 96 ? -3.187 12.485 2.434 1.00 89.75 96 GLY A O 1
ATOM 798 N N . TRP A 1 97 ? -3.762 10.850 3.856 1.00 89.12 97 TRP A N 1
ATOM 799 C CA . TRP A 1 97 ? -2.441 10.205 3.822 1.00 89.12 97 TRP A CA 1
ATOM 800 C C . TRP A 1 97 ? -2.086 9.677 2.430 1.00 89.12 97 TRP A C 1
ATOM 802 O O . TRP A 1 97 ? -0.942 9.811 1.998 1.00 89.12 97 TRP A O 1
ATOM 812 N N . PHE A 1 98 ? -3.050 9.111 1.699 1.00 84.12 98 PHE A N 1
ATOM 813 C CA . PHE A 1 98 ? -2.824 8.661 0.322 1.00 84.12 98 PHE A CA 1
ATOM 814 C C . PHE A 1 98 ? -2.567 9.830 -0.634 1.00 84.12 98 PHE A C 1
ATOM 816 O O . PHE A 1 98 ? -1.720 9.730 -1.525 1.00 84.12 98 PHE A O 1
ATOM 823 N N . GLU A 1 99 ? -3.251 10.954 -0.434 1.00 84.00 99 GLU A N 1
ATOM 824 C CA . GLU A 1 99 ? -3.019 12.176 -1.207 1.00 84.00 99 GLU A CA 1
ATOM 825 C C . GLU A 1 99 ? -1.642 12.791 -0.921 1.00 84.00 99 GLU A C 1
ATOM 827 O O . GLU A 1 99 ? -0.946 13.211 -1.848 1.00 84.00 99 GLU A O 1
ATOM 832 N N . GLU A 1 100 ? -1.223 12.836 0.345 1.00 87.00 100 GLU A N 1
ATOM 833 C CA . GLU A 1 100 ? 0.103 13.315 0.749 1.00 87.00 100 GLU A CA 1
ATOM 834 C C . GLU A 1 100 ? 1.217 12.400 0.232 1.00 87.00 100 GLU A C 1
ATOM 836 O O . GLU A 1 100 ? 2.226 12.879 -0.297 1.00 87.00 100 GLU A O 1
ATOM 841 N N . TYR A 1 101 ? 1.016 11.084 0.302 1.00 82.00 101 TYR A N 1
ATOM 842 C CA . TYR A 1 101 ? 1.931 10.103 -0.276 1.00 82.00 101 TYR A CA 1
ATOM 843 C C . TYR A 1 101 ? 2.117 10.336 -1.782 1.00 82.00 101 TYR A C 1
ATOM 845 O O . TYR A 1 101 ? 3.249 10.385 -2.268 1.00 82.00 101 TYR A O 1
ATOM 853 N N . GLY A 1 102 ? 1.018 10.592 -2.502 1.00 73.00 102 GLY A N 1
ATOM 854 C CA . GLY A 1 102 ? 1.045 10.934 -3.925 1.00 73.00 102 GLY A CA 1
ATOM 855 C C . GLY A 1 102 ? 1.811 12.213 -4.270 1.00 73.00 102 GLY A C 1
ATOM 856 O O . GLY A 1 102 ? 2.292 12.358 -5.393 1.00 73.00 102 GLY A O 1
ATOM 857 N N . LYS A 1 103 ? 1.953 13.139 -3.316 1.00 75.50 103 LYS A N 1
ATOM 858 C CA . LYS A 1 103 ? 2.721 14.384 -3.485 1.00 75.50 103 LYS A CA 1
ATOM 859 C C . LYS A 1 103 ? 4.199 14.219 -3.133 1.00 75.50 103 LYS A C 1
ATOM 861 O O . LYS A 1 103 ? 5.039 14.859 -3.756 1.00 75.50 103 LYS A O 1
ATOM 866 N N . THR A 1 104 ? 4.512 13.410 -2.122 1.00 75.25 104 THR A N 1
ATOM 867 C CA . THR A 1 104 ? 5.853 13.335 -1.510 1.00 75.25 104 THR A CA 1
ATOM 868 C C . THR A 1 104 ? 6.733 12.239 -2.098 1.00 75.25 104 THR A C 1
ATOM 870 O O . THR A 1 104 ? 7.917 12.468 -2.334 1.00 75.25 104 THR A O 1
ATOM 873 N N . VAL A 1 105 ? 6.171 11.054 -2.336 1.00 73.12 105 VAL A N 1
ATOM 874 C CA . VAL A 1 105 ? 6.918 9.887 -2.838 1.00 73.12 105 VAL A CA 1
ATOM 875 C C . VAL A 1 105 ? 6.838 9.795 -4.357 1.00 73.12 105 VAL A C 1
ATOM 877 O O . VAL A 1 105 ? 7.741 9.277 -5.012 1.00 73.12 105 VAL A O 1
ATOM 880 N N . GLY A 1 106 ? 5.774 10.348 -4.922 1.00 65.44 106 GLY A N 1
ATOM 881 C CA . GLY A 1 106 ? 5.548 10.401 -6.348 1.00 65.44 106 GLY A CA 1
ATOM 882 C C . GLY A 1 106 ? 4.095 10.099 -6.682 1.00 65.44 106 GLY A C 1
ATOM 883 O O . GLY A 1 106 ? 3.341 9.606 -5.843 1.00 65.44 106 GLY A O 1
ATOM 884 N N . PRO A 1 107 ? 3.693 10.400 -7.916 1.00 65.06 107 PRO A N 1
ATOM 885 C CA . PRO A 1 107 ? 2.302 10.355 -8.333 1.00 65.06 107 PRO A CA 1
ATOM 886 C C . PRO A 1 107 ? 1.652 8.986 -8.106 1.00 65.06 107 PRO A C 1
ATOM 888 O O . PRO A 1 107 ? 2.153 7.946 -8.531 1.00 65.06 107 PRO A O 1
ATOM 891 N N . THR A 1 108 ? 0.485 9.004 -7.462 1.00 65.12 108 THR A N 1
ATOM 892 C CA . THR A 1 108 ? -0.335 7.815 -7.179 1.00 65.12 108 THR A CA 1
ATOM 893 C C . THR A 1 108 ? -1.062 7.287 -8.414 1.00 65.12 108 THR A C 1
ATOM 895 O O . THR A 1 108 ? -1.444 6.119 -8.438 1.00 65.12 108 THR A O 1
ATOM 898 N N . THR A 1 109 ? -1.202 8.099 -9.466 1.00 66.00 109 THR A N 1
ATOM 899 C CA . THR A 1 109 ? -1.839 7.727 -10.739 1.00 66.00 109 THR A CA 1
ATOM 900 C C . THR A 1 109 ? -0.824 7.662 -11.878 1.00 66.00 109 THR A C 1
ATOM 902 O O . THR A 1 109 ? 0.202 8.344 -11.853 1.00 66.00 109 THR A O 1
ATOM 905 N N . LEU A 1 110 ? -1.099 6.856 -12.912 1.00 63.12 110 LEU A N 1
ATOM 906 C CA . LEU A 1 110 ? -0.190 6.774 -14.064 1.00 63.12 110 LEU A CA 1
ATOM 907 C C . LEU A 1 110 ? -0.169 8.049 -14.886 1.00 63.12 110 LEU A C 1
ATOM 909 O O . LEU A 1 110 ? 0.857 8.379 -15.461 1.00 63.12 110 LEU A O 1
ATOM 913 N N . GLU A 1 111 ? -1.295 8.744 -14.971 1.00 71.44 111 GLU A N 1
ATOM 914 C CA . GLU A 1 111 ? -1.415 9.980 -15.731 1.00 71.44 111 GLU A CA 1
ATOM 915 C C . GLU A 1 111 ? -0.512 11.050 -15.106 1.00 71.44 111 GLU A C 1
ATOM 917 O O . GLU A 1 111 ? 0.265 11.698 -15.806 1.00 71.44 111 GLU A O 1
ATOM 922 N N . ALA A 1 112 ? -0.522 11.153 -13.773 1.00 67.81 112 ALA A N 1
ATOM 923 C CA . ALA A 1 112 ? 0.382 12.034 -13.048 1.00 67.81 112 ALA A CA 1
ATOM 924 C C . ALA A 1 112 ? 1.837 11.527 -13.083 1.00 67.81 112 ALA A C 1
ATOM 926 O O . ALA A 1 112 ? 2.756 12.339 -13.116 1.00 67.81 112 ALA A O 1
ATOM 927 N N . LYS A 1 113 ? 2.066 10.206 -13.145 1.00 67.56 113 LYS A N 1
ATOM 928 C CA . LYS A 1 113 ? 3.403 9.605 -13.315 1.00 67.56 113 LYS A CA 1
ATOM 929 C C . LYS A 1 113 ? 4.008 9.889 -14.677 1.00 67.56 113 LYS A C 1
ATOM 931 O O . LYS A 1 113 ? 5.175 10.249 -14.737 1.00 67.56 113 LYS A O 1
ATOM 936 N N . ALA A 1 114 ? 3.238 9.775 -15.750 1.00 70.88 114 ALA A N 1
ATOM 937 C CA . ALA A 1 114 ? 3.691 10.099 -17.095 1.00 70.88 114 ALA A CA 1
ATOM 938 C C . ALA A 1 114 ? 4.075 11.580 -17.197 1.00 70.88 114 ALA A C 1
ATOM 940 O O . ALA A 1 114 ? 5.134 11.901 -17.731 1.00 70.88 114 ALA A O 1
ATOM 941 N N . GLU A 1 115 ? 3.263 12.467 -16.620 1.00 74.50 115 GLU A N 1
ATOM 942 C CA . GLU A 1 115 ? 3.555 13.900 -16.585 1.00 74.50 115 GLU A CA 1
ATOM 943 C C . GLU A 1 115 ? 4.777 14.219 -15.711 1.00 74.50 115 GLU A C 1
ATOM 945 O O . GLU A 1 115 ? 5.640 14.991 -16.117 1.00 74.50 115 GLU A O 1
ATOM 950 N N . TRP A 1 116 ? 4.911 13.569 -14.555 1.00 69.81 116 TRP A N 1
ATOM 951 C CA . TRP A 1 116 ? 6.078 13.699 -13.682 1.00 69.81 116 TRP A CA 1
ATOM 952 C C . TRP A 1 116 ? 7.364 13.182 -14.341 1.00 69.81 116 TRP A C 1
ATOM 954 O O . TRP A 1 116 ? 8.392 13.852 -14.278 1.00 69.81 116 TRP A O 1
ATOM 964 N N . ILE A 1 117 ? 7.311 12.037 -15.032 1.00 70.88 117 ILE A N 1
ATOM 965 C CA . ILE A 1 117 ? 8.432 11.506 -15.823 1.00 70.88 117 ILE A CA 1
ATOM 966 C C . ILE A 1 117 ? 8.777 12.476 -16.949 1.00 70.88 117 ILE A C 1
ATOM 968 O O . ILE A 1 117 ? 9.956 12.745 -17.162 1.00 70.88 117 ILE A O 1
ATOM 972 N N . ARG A 1 118 ? 7.782 13.025 -17.654 1.00 73.75 118 ARG A N 1
ATOM 973 C CA . ARG A 1 118 ? 7.996 14.009 -18.721 1.00 73.75 118 ARG A CA 1
ATOM 974 C C . ARG A 1 118 ? 8.708 15.249 -18.187 1.00 73.75 118 ARG A C 1
ATOM 976 O O . ARG A 1 118 ? 9.754 15.605 -18.714 1.00 73.75 118 ARG A O 1
ATOM 983 N N . GLN A 1 119 ? 8.212 15.826 -17.094 1.00 76.00 119 GLN A N 1
ATOM 984 C CA . GLN A 1 119 ? 8.821 16.984 -16.436 1.00 76.00 119 GLN A CA 1
ATOM 985 C C . GLN A 1 119 ? 10.233 16.685 -15.917 1.00 76.00 119 GLN A C 1
ATOM 987 O O . GLN A 1 119 ? 11.131 17.504 -16.093 1.00 76.00 119 GLN A O 1
ATOM 992 N N . MET A 1 120 ? 10.469 15.507 -15.328 1.00 68.06 120 MET A N 1
ATOM 993 C CA . MET A 1 120 ? 11.810 15.094 -14.895 1.00 68.06 120 MET A CA 1
ATOM 994 C C . MET A 1 120 ? 12.768 14.873 -16.068 1.00 68.06 120 MET A C 1
ATOM 996 O O . MET A 1 120 ? 13.929 15.257 -15.977 1.00 68.06 120 MET A O 1
ATOM 1000 N N . THR A 1 121 ? 12.288 14.290 -17.166 1.00 68.50 121 THR A N 1
ATOM 1001 C CA . THR A 1 121 ? 13.078 14.041 -18.381 1.00 68.50 121 THR A CA 1
ATOM 1002 C C . THR A 1 121 ? 13.403 15.351 -19.102 1.00 68.50 121 THR A C 1
ATOM 1004 O O . THR A 1 121 ? 14.500 15.506 -19.618 1.00 68.50 121 THR A O 1
ATOM 1007 N N . GLU A 1 122 ? 12.484 16.318 -19.119 1.00 70.56 122 GLU A N 1
ATOM 1008 C CA . GLU A 1 122 ? 12.725 17.660 -19.667 1.00 70.56 122 GLU A CA 1
ATOM 1009 C C . GLU A 1 122 ? 13.688 18.475 -18.789 1.00 70.56 122 GLU A C 1
ATOM 1011 O O . GLU A 1 122 ? 14.553 19.176 -19.312 1.00 70.56 122 GLU A O 1
ATOM 1016 N N . ALA A 1 123 ? 13.571 18.371 -17.461 1.00 69.81 123 ALA A N 1
ATOM 1017 C CA . ALA A 1 123 ? 14.442 19.074 -16.517 1.00 69.81 123 ALA A CA 1
ATOM 1018 C C . ALA A 1 123 ? 15.850 18.466 -16.422 1.00 69.81 123 ALA A C 1
ATOM 1020 O O . ALA A 1 123 ? 16.804 19.172 -16.098 1.00 69.81 123 ALA A O 1
ATOM 1021 N N . ASN A 1 124 ? 15.979 17.164 -16.677 1.00 60.06 124 ASN A N 1
ATOM 1022 C CA . ASN A 1 124 ? 17.234 16.431 -16.602 1.00 60.06 124 ASN A CA 1
ATOM 1023 C C . ASN A 1 124 ? 17.288 15.421 -17.762 1.00 60.06 124 ASN A C 1
ATOM 1025 O O . ASN A 1 124 ? 17.006 14.233 -17.570 1.00 60.06 124 ASN A O 1
ATOM 1029 N N . PRO A 1 125 ? 17.579 15.895 -18.989 1.00 58.59 125 PRO A N 1
ATOM 1030 C CA . PRO A 1 125 ? 17.591 15.037 -20.160 1.00 58.59 125 PRO A CA 1
ATOM 1031 C C . PRO A 1 125 ? 18.593 13.900 -19.945 1.00 58.59 125 PRO A C 1
ATOM 1033 O O . PRO A 1 125 ? 19.739 14.162 -19.568 1.00 58.59 125 PRO A O 1
ATOM 1036 N N . PRO A 1 126 ? 18.185 12.635 -20.140 1.00 56.69 126 PRO A N 1
ATOM 1037 C CA . PRO A 1 126 ? 19.102 11.520 -19.998 1.00 56.69 126 PRO A CA 1
ATOM 1038 C C . PRO A 1 126 ? 20.255 11.701 -20.989 1.00 56.69 126 PRO A C 1
ATOM 1040 O O . PRO A 1 126 ? 20.020 11.859 -22.184 1.00 56.69 126 PRO A O 1
ATOM 1043 N N . GLU A 1 127 ? 21.500 11.621 -20.504 1.00 53.44 127 GLU A N 1
ATOM 1044 C CA . GLU A 1 127 ? 22.716 11.597 -21.346 1.00 53.44 127 GLU A CA 1
ATOM 1045 C C . GLU A 1 127 ? 22.665 10.494 -22.419 1.00 53.44 127 GLU A C 1
ATOM 1047 O O . GLU A 1 127 ? 23.397 10.528 -23.404 1.00 53.44 127 GLU A O 1
ATOM 1052 N N . TRP A 1 128 ? 21.800 9.500 -22.218 1.00 54.22 128 TRP A N 1
ATOM 1053 C CA . TRP A 1 128 ? 21.601 8.363 -23.096 1.00 54.22 128 TRP A CA 1
ATOM 1054 C C . TRP A 1 128 ? 20.276 8.491 -23.852 1.00 54.22 128 TRP A C 1
ATOM 1056 O O . TRP A 1 128 ? 19.270 7.868 -23.506 1.00 54.22 128 TRP A O 1
ATOM 1066 N N . ASP A 1 129 ? 20.267 9.319 -24.894 1.00 54.59 129 ASP A N 1
ATOM 1067 C CA . ASP A 1 129 ? 19.171 9.321 -25.857 1.00 54.59 129 ASP A CA 1
ATOM 1068 C C . ASP A 1 129 ? 19.273 8.083 -26.776 1.00 54.59 129 ASP A C 1
ATOM 1070 O O . ASP A 1 129 ? 20.350 7.543 -27.050 1.00 54.59 129 ASP A O 1
ATOM 1074 N N . GLY A 1 130 ? 18.135 7.547 -27.225 1.00 54.19 130 GLY A N 1
ATOM 1075 C CA . GLY A 1 130 ? 18.101 6.318 -28.033 1.00 54.19 130 GLY A CA 1
ATOM 1076 C C . GLY A 1 130 ? 18.955 6.387 -29.311 1.00 54.19 130 GLY A C 1
ATOM 1077 O O . GLY A 1 130 ? 19.404 5.352 -29.806 1.00 54.19 130 GLY A O 1
ATOM 1078 N N . THR A 1 131 ? 19.241 7.591 -29.806 1.00 55.38 131 THR A N 1
ATOM 1079 C CA . THR A 1 131 ? 20.166 7.886 -30.909 1.00 55.38 131 THR A CA 1
ATOM 1080 C C . THR A 1 131 ? 21.625 7.613 -30.542 1.00 55.38 131 THR A C 1
ATOM 1082 O O . THR A 1 131 ? 22.297 6.869 -31.261 1.00 55.38 131 THR A O 1
ATOM 1085 N N . SER A 1 132 ? 22.076 8.085 -29.382 1.00 54.47 132 SER A N 1
ATOM 1086 C CA . SER A 1 132 ? 23.417 7.845 -28.835 1.00 54.47 132 SER A CA 1
ATOM 1087 C C . SER A 1 132 ? 23.670 6.358 -28.587 1.00 54.47 132 SER A C 1
ATOM 1089 O O . SER A 1 132 ? 24.766 5.851 -28.837 1.00 54.47 132 SER A O 1
ATOM 1091 N N . SER A 1 133 ? 22.636 5.614 -28.172 1.00 57.41 133 SER A N 1
ATOM 1092 C CA . SER A 1 133 ? 22.735 4.159 -28.012 1.00 57.41 133 SER A CA 1
ATOM 1093 C C . SER A 1 133 ? 22.979 3.439 -29.341 1.00 57.41 133 SER A C 1
ATOM 1095 O O . SER A 1 133 ? 23.813 2.537 -29.419 1.00 57.41 133 SER A O 1
ATOM 1097 N N . MET A 1 134 ? 22.285 3.840 -30.409 1.00 55.91 134 MET A N 1
ATOM 1098 C CA . MET A 1 134 ? 22.342 3.149 -31.694 1.00 55.91 134 MET A CA 1
ATOM 1099 C C . MET A 1 134 ? 23.662 3.433 -32.422 1.00 55.91 134 MET A C 1
ATOM 1101 O O . MET A 1 134 ? 24.204 2.539 -33.070 1.00 55.91 134 MET A O 1
ATOM 1105 N N . GLU A 1 135 ? 24.211 4.640 -32.281 1.00 63.47 135 GLU A N 1
ATOM 1106 C CA . GLU A 1 135 ? 25.552 4.983 -32.769 1.00 63.47 135 GLU A CA 1
ATOM 1107 C C . GLU A 1 135 ? 26.651 4.235 -32.008 1.00 63.47 135 GLU A C 1
ATOM 1109 O O . GLU A 1 135 ? 27.564 3.688 -32.631 1.00 63.47 135 GLU A O 1
ATOM 1114 N N . TRP A 1 136 ? 26.521 4.112 -30.682 1.00 61.78 136 TRP A N 1
ATOM 1115 C CA . TRP A 1 136 ? 27.432 3.303 -29.872 1.00 61.78 136 TRP A CA 1
ATOM 1116 C C . TRP A 1 136 ? 27.411 1.829 -30.295 1.00 61.78 136 TRP A C 1
ATOM 1118 O O . TRP A 1 136 ? 28.468 1.238 -30.521 1.00 61.78 136 TRP A O 1
ATOM 1128 N N . TRP A 1 137 ? 26.221 1.240 -30.477 1.00 62.66 137 TRP A N 1
ATOM 1129 C CA . TRP A 1 137 ? 26.075 -0.147 -30.935 1.00 62.66 137 TRP A CA 1
ATOM 1130 C C . TRP A 1 137 ? 26.648 -0.364 -32.338 1.00 62.66 137 TRP A C 1
ATOM 1132 O O . TRP A 1 137 ? 27.336 -1.362 -32.553 1.00 62.66 137 TRP A O 1
ATOM 1142 N N . LYS A 1 138 ? 26.435 0.574 -33.270 1.00 73.38 138 LYS A N 1
ATOM 1143 C CA . LYS A 1 138 ? 27.033 0.523 -34.616 1.00 73.38 138 LYS A CA 1
ATOM 1144 C C . LYS A 1 138 ? 28.561 0.554 -34.556 1.00 73.38 138 LYS A C 1
ATOM 1146 O O . LYS A 1 138 ? 29.207 -0.320 -35.128 1.00 73.38 138 LYS A O 1
ATOM 1151 N N . GLY A 1 139 ? 29.141 1.485 -33.797 1.00 72.62 139 GLY A N 1
ATOM 1152 C CA . GLY A 1 139 ? 30.597 1.577 -33.646 1.00 72.62 139 GLY A CA 1
ATOM 1153 C C . GLY A 1 139 ? 31.214 0.347 -32.967 1.00 72.62 139 GLY A C 1
ATOM 1154 O O . GLY A 1 139 ? 32.335 -0.059 -33.288 1.00 72.62 139 GLY A O 1
ATOM 1155 N N . ASN A 1 140 ? 30.487 -0.289 -32.045 1.00 73.38 140 ASN A N 1
ATOM 1156 C CA . ASN A 1 140 ? 30.961 -1.503 -31.384 1.00 73.38 140 ASN A CA 1
ATOM 1157 C C . ASN A 1 140 ? 30.838 -2.756 -32.268 1.00 73.38 140 ASN A C 1
ATOM 1159 O O . ASN A 1 140 ? 31.701 -3.636 -32.188 1.00 73.38 140 ASN A O 1
ATOM 1163 N N . ASP A 1 141 ? 29.818 -2.835 -33.127 1.00 76.69 141 ASP A N 1
ATOM 1164 C CA . ASP A 1 141 ? 29.695 -3.909 -34.118 1.00 76.69 141 ASP A CA 1
ATOM 1165 C C . ASP A 1 141 ? 30.834 -3.837 -35.146 1.00 76.69 141 ASP A C 1
ATOM 1167 O O . ASP A 1 141 ? 31.514 -4.836 -35.390 1.00 76.69 141 ASP A O 1
ATOM 1171 N N . GLU A 1 142 ? 31.159 -2.641 -35.643 1.00 77.50 142 GLU A N 1
ATOM 1172 C CA . GLU A 1 142 ? 32.298 -2.418 -36.546 1.00 77.50 142 GLU A CA 1
ATOM 1173 C C . GLU A 1 142 ? 33.633 -2.862 -35.924 1.00 77.50 142 GLU A C 1
ATOM 1175 O O . GLU A 1 142 ? 34.398 -3.604 -36.549 1.00 77.50 142 GLU A O 1
ATOM 1180 N N . ARG A 1 143 ? 33.889 -2.513 -34.653 1.00 73.56 143 ARG A N 1
ATOM 1181 C CA . ARG A 1 143 ? 35.069 -2.995 -33.906 1.00 73.56 143 ARG A CA 1
ATOM 1182 C C . ARG A 1 143 ? 35.092 -4.515 -33.758 1.00 73.56 143 ARG A C 1
ATOM 1184 O O . ARG A 1 143 ? 36.158 -5.130 -33.863 1.00 73.56 143 ARG A O 1
ATOM 1191 N N . CYS A 1 144 ? 33.939 -5.139 -33.522 1.00 64.94 144 CYS A N 1
ATOM 1192 C CA . CYS A 1 144 ? 33.835 -6.594 -33.431 1.00 64.94 144 CYS A CA 1
ATOM 1193 C C . CYS A 1 144 ? 34.142 -7.271 -34.773 1.00 64.94 144 CYS A C 1
ATOM 1195 O O . CYS A 1 144 ? 34.851 -8.282 -34.797 1.00 64.94 144 CYS A O 1
ATOM 1197 N N . GLN A 1 145 ? 33.664 -6.717 -35.889 1.00 78.62 145 GLN A N 1
ATOM 1198 C CA . GLN A 1 145 ? 33.986 -7.216 -37.231 1.00 78.62 145 GLN A CA 1
ATOM 1199 C C . GLN A 1 145 ? 35.476 -7.051 -37.549 1.00 78.62 145 GLN A C 1
ATOM 1201 O O . GLN A 1 145 ? 36.119 -7.977 -38.058 1.00 78.62 145 GLN A O 1
ATOM 1206 N N . GLU A 1 146 ? 36.065 -5.915 -37.177 1.00 79.12 146 GLU A N 1
ATOM 1207 C CA . GLU A 1 146 ? 37.489 -5.660 -37.372 1.00 79.12 146 GLU A CA 1
ATOM 1208 C C . GLU A 1 146 ? 38.353 -6.669 -36.596 1.00 79.12 146 GLU A C 1
ATOM 1210 O O . GLU A 1 146 ? 39.271 -7.267 -37.168 1.00 79.12 146 GLU A O 1
ATOM 1215 N N . MET A 1 147 ? 38.026 -6.936 -35.327 1.00 71.69 147 MET A N 1
ATOM 1216 C CA . MET A 1 147 ? 38.713 -7.946 -34.513 1.00 71.69 147 MET A CA 1
ATOM 1217 C C . MET A 1 147 ? 38.592 -9.350 -35.107 1.00 71.69 147 MET A C 1
ATOM 1219 O O . MET A 1 147 ? 39.604 -10.045 -35.227 1.00 71.69 147 MET A O 1
ATOM 1223 N N . LYS A 1 148 ? 37.396 -9.754 -35.552 1.00 79.00 148 LYS A N 1
ATOM 1224 C CA . LYS A 1 148 ? 37.189 -11.042 -36.237 1.00 79.00 148 LYS A CA 1
ATOM 1225 C C . LYS A 1 148 ? 38.065 -11.159 -37.487 1.00 79.00 148 LYS A C 1
ATOM 1227 O O . LYS A 1 148 ? 38.692 -12.196 -37.696 1.00 79.00 148 LYS A O 1
ATOM 1232 N N . SER A 1 149 ? 38.189 -10.088 -38.274 1.00 78.62 149 SER A N 1
ATOM 1233 C CA . SER A 1 149 ? 39.051 -10.067 -39.467 1.00 78.62 149 SER A CA 1
ATOM 1234 C C . SER A 1 149 ? 40.547 -10.177 -39.136 1.00 78.62 149 SER A C 1
ATOM 1236 O O . SER A 1 149 ? 41.304 -10.796 -39.886 1.00 78.62 149 SER A O 1
ATOM 1238 N N . LYS A 1 150 ? 40.995 -9.574 -38.025 1.00 80.38 150 LYS A N 1
ATOM 1239 C CA . LYS A 1 150 ? 42.392 -9.625 -37.561 1.00 80.38 150 LYS A CA 1
ATOM 1240 C C . LYS A 1 150 ? 42.742 -11.014 -37.036 1.00 80.38 150 LYS A C 1
ATOM 1242 O O . LYS A 1 150 ? 43.805 -11.536 -37.354 1.00 80.38 150 LYS A O 1
ATOM 1247 N N . VAL A 1 151 ? 41.829 -11.630 -36.287 1.00 78.00 151 VAL A N 1
ATOM 1248 C CA . VAL A 1 151 ? 41.984 -12.996 -35.772 1.00 78.00 151 VAL A CA 1
ATOM 1249 C C . VAL A 1 151 ? 42.003 -14.013 -36.915 1.00 78.00 151 VAL A C 1
ATOM 1251 O O . VAL A 1 151 ? 42.880 -14.870 -36.935 1.00 78.00 151 VAL A O 1
ATOM 1254 N N . LYS A 1 152 ? 41.113 -13.877 -37.908 1.00 77.81 152 LYS A N 1
ATOM 1255 C CA . LYS A 1 152 ? 41.092 -14.748 -39.093 1.00 77.81 152 LYS A CA 1
ATOM 1256 C C . LYS A 1 152 ? 42.403 -14.679 -39.886 1.00 77.81 152 LYS A C 1
ATOM 1258 O O . LYS A 1 152 ? 43.003 -15.711 -40.154 1.00 77.81 152 LYS A O 1
ATOM 1263 N N . ARG A 1 153 ? 42.911 -13.468 -40.150 1.00 78.25 153 ARG A N 1
ATOM 1264 C CA . ARG A 1 153 ? 44.205 -13.262 -40.831 1.00 78.25 153 ARG A CA 1
ATOM 1265 C C . ARG A 1 153 ? 45.398 -13.858 -40.082 1.00 78.25 153 ARG A C 1
ATOM 1267 O O . ARG A 1 153 ? 46.355 -14.267 -40.720 1.00 78.25 153 ARG A O 1
ATOM 1274 N N . LYS A 1 154 ? 45.347 -13.909 -38.749 1.00 73.19 154 LYS A N 1
ATOM 1275 C CA . LYS A 1 154 ? 46.400 -14.502 -37.910 1.00 73.19 154 LYS A CA 1
ATOM 1276 C C . LYS A 1 154 ? 46.336 -16.036 -37.848 1.00 73.19 154 LYS A C 1
ATOM 1278 O O . LYS A 1 154 ? 47.296 -16.650 -37.411 1.00 73.19 154 LYS A O 1
ATOM 1283 N N . MET A 1 155 ? 45.209 -16.643 -38.226 1.00 64.44 155 MET A N 1
ATOM 1284 C CA . MET A 1 155 ? 45.057 -18.103 -38.288 1.00 64.44 155 MET A CA 1
ATOM 1285 C C . MET A 1 155 ?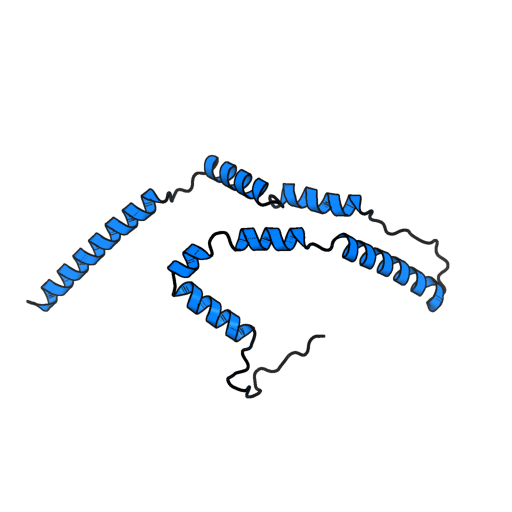 45.352 -18.684 -39.679 1.00 64.44 155 MET A C 1
ATOM 1287 O O . MET A 1 155 ? 45.570 -19.884 -39.791 1.00 64.44 155 MET A O 1
ATOM 1291 N N . GLU A 1 156 ? 45.345 -17.855 -40.726 1.00 70.81 156 GLU A N 1
ATOM 1292 C CA . GLU A 1 156 ? 45.544 -18.270 -42.126 1.00 70.81 156 GLU A CA 1
ATOM 1293 C C . GLU A 1 156 ? 46.976 -18.033 -42.654 1.00 70.81 156 GLU A C 1
ATOM 1295 O O . GLU A 1 156 ? 47.247 -18.352 -43.811 1.00 70.81 156 GLU A O 1
ATOM 1300 N N . GLY A 1 157 ? 47.889 -17.492 -41.838 1.00 56.41 157 GLY A N 1
ATOM 1301 C CA . GLY A 1 157 ? 49.306 -17.279 -42.172 1.00 56.41 157 GLY A CA 1
ATOM 1302 C C . GLY A 1 157 ? 50.223 -17.796 -41.079 1.00 56.41 157 GLY A C 1
ATOM 1303 O O . GLY A 1 157 ? 51.291 -18.334 -41.438 1.00 56.41 157 GLY A O 1
#

Secondary structure (DSSP, 8-state):
------TTS---TT---HHHHHHHHHHHHHH-HHHHHHSTTHHHHHHHHHHHT--HHHHHHHHHHHHHHHHHHHHHTT---------S--HHHHHHHHHHHHHHT--SSHHHHHHHHHHHHHHS--S--HHHHHHHHHHHHHHHHHHHHHHHHHH--

Sequence (157 aa):
MLPKMKSEEEKPVHMTTAKYATSIGVLIEGSLPRLQAKMVGSDDYMHKCLWAVNPLDKYFKECKDSWDDYQKDWRDNQGYDLPWIEYPYTHEHVQGWFEEYGKTVGPTTLEAKAEWIRQMTEANPPEWDGTSSMEWWKGNDERCQEMKSKVKRKMEG

Foldseek 3Di:
DPDDDDPPDDDDPPDQDPVNVVVVVVVVCVVDVVVVVVCVCVVQVVLVVCVVPPPLVVVVVVVQVVLQVVVVCCCVVVPDPDDDDHDPDDSVNVVVVVVVCCVPVHHSHVVRVVVVVVVVCVVPPPPDDVVNVVVVVVVVVVVVVVVVVVVVVVVVD

Radius of gyration: 28.55 Å; chains: 1; bounding box: 65×54×77 Å